Protein AF-A0A351G4E8-F1 (afdb_monomer)

Nearest PDB structures (foldseek):
  2g9z-assembly1_B  TM=5.880E-01  e=4.600E+00  Candida albicans
  6whj-assembly1_A  TM=5.082E-01  e=3.046E+00  Giardia lamblia ATCC 50803
  6whj-assembly1_B  TM=5.172E-01  e=5.653E+00  Giardia lamblia ATCC 50803

Radius of gyration: 12.8 Å; Cα contacts (8 Å, |Δi|>4): 90; chains: 1; bounding box: 24×22×39 Å

Solvent-accessible surface area (backbone atoms only — not comparable to full-atom values): 4585 Å² total; per-residue (Å²): 114,47,98,88,46,64,62,51,79,55,92,97,45,75,48,69,35,61,85,59,58,70,61,52,40,51,72,35,75,63,46,74,40,85,69,76,60,86,88,58,62,60,63,63,49,55,74,50,30,67,25,38,38,30,65,59,61,69,61,76,87,62,92,73,74,61,93,41,48,48,80,101

pLDDT: mean 94.15, std 3.55, range [83.62, 98.19]

Foldseek 3Di:
DDPVDQWDDDDPDIDGDDPPPLVCLLVDQEAECPDQDPPDPVVSSQVSHNAYEYAPCNCVVPDHDCVRYHYD

Sequence (72 aa):
HDPFIPQIWHDDWTMKSEQDLMTAVREADCVVIITNHSSYDFQAIHDAAKMVVDTRNALGKLDYDRGKVEML

Mean predicted aligned error: 3.22 Å

Secondary structure (DSSP, 8-state):
--SS-SEEEETTEEEEPPS-HHHHHHH-S-EEE-S--TTS-HHHHHHH-S-EEESS-SSTTS---GGGEEE-

Structure (mmCIF, N/CA/C/O backbone):
data_AF-A0A351G4E8-F1
#
_entry.id   AF-A0A351G4E8-F1
#
loop_
_atom_site.group_PDB
_atom_site.id
_atom_site.type_symbol
_atom_site.label_atom_id
_atom_site.label_alt_id
_atom_site.label_comp_id
_atom_site.label_asym_id
_atom_site.label_entity_id
_atom_site.label_seq_id
_atom_site.pdbx_PDB_ins_code
_atom_site.Cartn_x
_atom_site.Cartn_y
_atom_site.Cartn_z
_atom_site.occupancy
_atom_site.B_iso_or_equiv
_atom_site.auth_seq_id
_atom_site.auth_comp_id
_atom_site.auth_asym_id
_atom_site.auth_atom_id
_atom_site.pdbx_PDB_model_num
ATOM 1 N N . HIS A 1 1 ? 2.071 -2.222 -6.109 1.00 92.94 1 HIS A N 1
ATOM 2 C CA . HIS A 1 1 ? 3.162 -1.232 -6.153 1.00 92.94 1 HIS A CA 1
ATOM 3 C C . HIS A 1 1 ? 4.419 -1.888 -5.609 1.00 92.94 1 HIS A C 1
ATOM 5 O O . HIS A 1 1 ? 4.322 -2.598 -4.616 1.00 92.94 1 HIS A O 1
ATOM 11 N N . ASP A 1 2 ? 5.571 -1.634 -6.223 1.00 94.00 2 ASP A N 1
ATOM 12 C CA . ASP A 1 2 ? 6.895 -1.967 -5.694 1.00 94.00 2 ASP A CA 1
ATOM 13 C C . ASP A 1 2 ? 7.866 -0.814 -6.034 1.00 94.00 2 ASP A C 1
ATOM 15 O O . ASP A 1 2 ? 7.935 -0.423 -7.197 1.00 94.00 2 ASP A O 1
ATOM 19 N N . PRO A 1 3 ? 8.568 -0.203 -5.058 1.00 92.44 3 PRO A N 1
ATOM 20 C CA . PRO A 1 3 ? 9.402 0.971 -5.315 1.00 92.44 3 PRO A CA 1
ATOM 21 C C . PRO A 1 3 ? 10.725 0.619 -6.011 1.00 92.44 3 PRO A C 1
ATOM 23 O O . PRO A 1 3 ? 11.394 1.509 -6.531 1.00 92.44 3 PRO A O 1
ATOM 26 N N . PHE A 1 4 ? 11.112 -0.657 -6.019 1.00 93.00 4 PHE A N 1
ATOM 27 C CA . PHE A 1 4 ? 12.356 -1.131 -6.620 1.00 93.00 4 PHE A CA 1
ATOM 28 C C . PHE A 1 4 ? 12.123 -1.804 -7.975 1.00 93.00 4 PHE A C 1
ATOM 30 O O . PHE A 1 4 ? 13.057 -1.906 -8.771 1.00 93.00 4 PHE A O 1
ATOM 37 N N . ILE A 1 5 ? 10.887 -2.227 -8.260 1.00 94.06 5 ILE A N 1
ATOM 38 C CA . ILE A 1 5 ? 10.509 -2.898 -9.505 1.00 94.06 5 ILE A CA 1
ATOM 39 C C . ILE A 1 5 ? 9.457 -2.063 -10.256 1.00 94.06 5 ILE A C 1
ATOM 41 O O . ILE A 1 5 ? 8.260 -2.181 -9.990 1.00 94.06 5 ILE A O 1
ATOM 45 N N . PRO A 1 6 ? 9.865 -1.237 -11.238 1.00 93.94 6 PRO A N 1
ATOM 46 C CA . PRO A 1 6 ? 8.942 -0.350 -11.947 1.00 93.94 6 PRO A CA 1
ATOM 47 C C . PRO A 1 6 ? 7.978 -1.103 -12.872 1.00 93.94 6 PRO A C 1
ATOM 49 O O . PRO A 1 6 ? 6.902 -0.596 -13.194 1.00 93.94 6 PRO A O 1
ATOM 52 N N . GLN A 1 7 ? 8.352 -2.300 -13.322 1.00 96.06 7 GLN A N 1
ATOM 53 C CA . GLN A 1 7 ? 7.548 -3.114 -14.220 1.00 96.06 7 GLN A CA 1
ATOM 54 C C . GLN A 1 7 ? 7.927 -4.586 -14.090 1.00 96.06 7 GLN A C 1
ATOM 56 O O . GLN A 1 7 ? 9.104 -4.917 -13.952 1.00 96.06 7 GLN A O 1
ATOM 61 N N . ILE A 1 8 ? 6.926 -5.454 -14.190 1.00 94.31 8 ILE A N 1
ATOM 62 C CA . ILE A 1 8 ? 7.104 -6.895 -14.331 1.00 94.31 8 ILE A CA 1
ATOM 63 C C . ILE A 1 8 ? 6.504 -7.372 -15.650 1.00 94.31 8 ILE A C 1
ATOM 65 O O . ILE A 1 8 ? 5.480 -6.859 -16.115 1.00 94.31 8 ILE A O 1
ATOM 69 N N . TRP A 1 9 ? 7.162 -8.369 -16.228 1.00 96.12 9 TRP A N 1
ATOM 70 C CA . TRP A 1 9 ? 6.706 -9.119 -17.388 1.00 96.12 9 TRP A CA 1
ATOM 71 C C . TRP A 1 9 ? 6.581 -10.580 -17.002 1.00 96.12 9 TRP A C 1
ATOM 73 O O . TRP A 1 9 ? 7.530 -11.155 -16.465 1.00 96.12 9 TRP A O 1
ATOM 83 N N . HIS A 1 10 ? 5.420 -11.163 -17.268 1.00 94.25 10 HIS A N 1
ATOM 84 C CA . HIS A 1 10 ? 5.179 -12.574 -17.030 1.00 94.25 10 HIS A CA 1
ATOM 85 C C . HIS A 1 10 ? 4.200 -13.100 -18.076 1.00 94.25 10 HIS A C 1
ATOM 87 O O . HIS A 1 10 ? 3.122 -12.536 -18.247 1.00 94.25 10 HIS A O 1
ATOM 93 N N . ASP A 1 11 ? 4.605 -14.152 -18.788 1.00 95.12 11 ASP A N 1
ATOM 94 C CA . ASP A 1 11 ? 3.895 -14.700 -19.945 1.00 95.12 11 ASP A CA 1
ATOM 95 C C . ASP A 1 11 ? 3.462 -13.592 -20.924 1.00 95.12 11 ASP A C 1
ATOM 97 O O . ASP A 1 11 ? 4.294 -12.818 -21.404 1.00 95.12 11 ASP A O 1
ATOM 101 N N . ASP A 1 12 ? 2.160 -13.484 -21.178 1.00 95.75 12 ASP A N 1
ATOM 102 C CA . ASP A 1 12 ? 1.580 -12.551 -22.141 1.00 95.75 12 ASP A CA 1
ATOM 103 C C . ASP A 1 12 ? 1.130 -11.227 -21.501 1.00 95.75 12 ASP A C 1
ATOM 105 O O . ASP A 1 12 ? 0.455 -10.419 -22.146 1.00 95.75 12 ASP A O 1
ATOM 109 N N . TRP A 1 13 ? 1.470 -10.979 -20.229 1.00 94.81 13 TRP A N 1
ATOM 110 C CA . TRP A 1 13 ? 1.037 -9.780 -19.520 1.00 94.81 13 TRP A CA 1
ATOM 111 C C . TRP A 1 13 ? 2.182 -8.958 -18.929 1.00 94.81 13 TRP A C 1
ATOM 113 O O . TRP A 1 13 ? 3.283 -9.409 -18.610 1.00 94.81 13 TRP A O 1
ATOM 123 N N . THR A 1 14 ? 1.890 -7.666 -18.815 1.00 95.38 14 THR A N 1
ATOM 124 C CA . THR A 1 14 ? 2.771 -6.656 -18.241 1.00 95.38 14 THR A CA 1
ATOM 125 C C . THR A 1 14 ? 2.021 -5.947 -17.131 1.00 95.38 14 THR A C 1
ATOM 127 O O . THR A 1 14 ? 0.915 -5.461 -17.359 1.00 95.38 14 THR A O 1
ATOM 130 N N . MET A 1 15 ? 2.640 -5.812 -15.963 1.00 94.38 15 MET A N 1
ATOM 131 C CA . MET A 1 15 ? 2.151 -4.911 -14.920 1.00 94.38 15 MET A CA 1
ATOM 132 C C . MET A 1 15 ? 3.202 -3.857 -14.629 1.00 94.38 15 MET A C 1
ATOM 134 O O . MET A 1 15 ? 4.380 -4.162 -14.453 1.00 94.38 15 MET A O 1
ATOM 138 N N . LYS A 1 16 ? 2.760 -2.605 -14.563 1.00 95.25 16 LYS A N 1
ATOM 139 C CA . LYS A 1 16 ? 3.588 -1.480 -14.134 1.00 95.25 16 LYS A CA 1
ATOM 140 C C . LYS A 1 16 ? 3.320 -1.202 -12.665 1.00 95.25 16 LYS A C 1
ATOM 142 O O . LYS A 1 16 ? 2.188 -1.355 -12.207 1.00 95.25 16 LYS A O 1
ATOM 147 N N . SER A 1 17 ? 4.350 -0.794 -11.933 1.00 95.06 17 SER A N 1
ATOM 148 C CA . SER A 1 17 ? 4.129 -0.273 -10.592 1.00 95.06 17 SER A CA 1
ATOM 149 C C . SER A 1 17 ? 3.377 1.049 -10.682 1.00 95.06 17 SER A C 1
ATOM 151 O O . SER A 1 17 ? 3.740 1.930 -11.467 1.00 95.06 17 SER A O 1
ATOM 153 N N . GLU A 1 18 ? 2.344 1.167 -9.851 1.00 94.00 18 GLU A N 1
ATOM 154 C CA . GLU A 1 18 ? 1.640 2.420 -9.609 1.00 94.00 18 GLU A CA 1
ATOM 155 C C . GLU A 1 18 ? 2.632 3.499 -9.169 1.00 94.00 18 GLU A C 1
ATOM 157 O O . GLU A 1 18 ? 3.535 3.216 -8.380 1.00 94.00 18 GLU A O 1
ATOM 162 N N . GLN A 1 19 ? 2.479 4.705 -9.710 1.00 92.25 19 GLN A N 1
ATOM 163 C CA . GLN A 1 19 ? 3.347 5.843 -9.414 1.00 92.25 19 GLN A CA 1
ATOM 164 C C . GLN A 1 19 ? 2.781 6.684 -8.268 1.00 92.25 19 GLN A C 1
ATOM 166 O O . GLN A 1 19 ? 3.550 7.211 -7.468 1.00 92.25 19 GLN A O 1
ATOM 171 N N . ASP A 1 20 ? 1.451 6.773 -8.151 1.00 95.25 20 ASP A N 1
ATOM 172 C CA . ASP A 1 20 ? 0.787 7.424 -7.021 1.00 95.25 20 ASP A CA 1
ATOM 173 C C . ASP A 1 20 ? 0.187 6.381 -6.072 1.00 95.25 20 ASP A C 1
ATOM 175 O O . ASP A 1 20 ? -1.005 6.058 -6.096 1.00 95.25 20 ASP A O 1
ATOM 179 N N . LEU A 1 21 ? 1.057 5.844 -5.212 1.00 95.12 21 LEU A N 1
ATOM 180 C CA . LEU A 1 21 ? 0.690 4.827 -4.231 1.00 95.12 21 LEU A CA 1
ATOM 181 C C . LEU A 1 21 ? -0.502 5.252 -3.371 1.00 95.12 21 LEU A C 1
ATOM 183 O O . LEU A 1 21 ? -1.423 4.467 -3.161 1.00 95.12 21 LEU A O 1
ATOM 187 N N . MET A 1 22 ? -0.473 6.475 -2.840 1.00 97.38 22 MET A N 1
ATOM 188 C CA . MET A 1 22 ? -1.441 6.888 -1.827 1.00 97.38 22 MET A CA 1
ATOM 189 C C . MET A 1 22 ? -2.816 7.153 -2.429 1.00 97.38 22 MET A C 1
ATOM 191 O O . MET A 1 22 ? -3.818 6.910 -1.759 1.00 97.38 22 MET A O 1
ATOM 195 N N . THR A 1 23 ? -2.892 7.616 -3.677 1.00 97.75 23 THR A N 1
ATOM 196 C CA . THR A 1 23 ? -4.174 7.696 -4.390 1.00 97.75 23 THR A CA 1
ATOM 197 C C . THR A 1 23 ? -4.751 6.302 -4.620 1.00 97.75 23 THR A C 1
ATOM 199 O O . THR A 1 23 ? -5.881 6.049 -4.202 1.00 97.75 23 THR A O 1
ATOM 202 N N . ALA A 1 24 ? -3.954 5.358 -5.130 1.00 97.50 24 ALA A N 1
ATOM 203 C CA . ALA A 1 24 ? -4.414 3.984 -5.336 1.00 97.50 24 ALA A CA 1
ATOM 204 C C . ALA A 1 24 ? -4.849 3.286 -4.034 1.00 97.50 24 ALA A C 1
ATOM 206 O O . ALA A 1 24 ? -5.843 2.563 -4.024 1.00 97.50 24 ALA A O 1
ATOM 207 N N . VAL A 1 25 ? -4.152 3.532 -2.918 1.00 97.94 25 VAL A N 1
ATOM 208 C CA . VAL A 1 25 ? -4.525 3.008 -1.591 1.00 97.94 25 VAL A CA 1
ATOM 209 C C . VAL A 1 25 ? -5.903 3.505 -1.143 1.00 97.94 25 VAL A C 1
ATOM 211 O O . VAL A 1 25 ? -6.678 2.718 -0.604 1.00 97.94 25 VAL A O 1
ATOM 214 N N . ARG A 1 26 ? -6.224 4.789 -1.362 1.00 98.19 26 ARG A N 1
ATOM 215 C CA . ARG A 1 26 ? -7.528 5.368 -0.978 1.00 98.19 26 ARG A CA 1
ATOM 216 C C . ARG A 1 26 ? -8.674 4.843 -1.840 1.00 98.19 26 ARG A C 1
ATOM 218 O O . ARG A 1 26 ? -9.793 4.686 -1.352 1.00 98.19 26 ARG A O 1
ATOM 225 N N . GLU A 1 27 ? -8.411 4.623 -3.124 1.00 97.81 27 GLU A N 1
ATOM 226 C CA . GLU A 1 27 ? -9.419 4.158 -4.079 1.00 97.81 27 GLU A CA 1
ATOM 227 C C .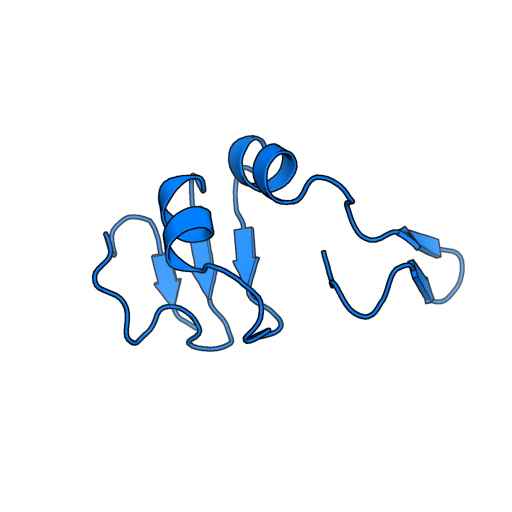 GLU A 1 27 ? -9.727 2.669 -3.906 1.00 97.81 27 GLU A C 1
ATOM 229 O O . GLU A 1 27 ? -10.893 2.270 -3.981 1.00 97.81 27 GLU A O 1
ATOM 234 N N . ALA A 1 28 ? -8.707 1.861 -3.606 1.00 97.81 28 ALA A N 1
ATOM 235 C CA . ALA A 1 28 ? -8.840 0.423 -3.434 1.00 97.81 28 ALA A CA 1
ATOM 236 C C . ALA A 1 28 ? -9.836 0.046 -2.324 1.00 97.81 28 ALA A C 1
ATOM 238 O O . ALA A 1 28 ? -9.946 0.700 -1.285 1.00 97.81 28 ALA A O 1
ATOM 239 N N . ASP A 1 29 ? -10.557 -1.055 -2.532 1.00 97.69 29 ASP A N 1
ATOM 240 C CA . ASP A 1 29 ? -11.416 -1.638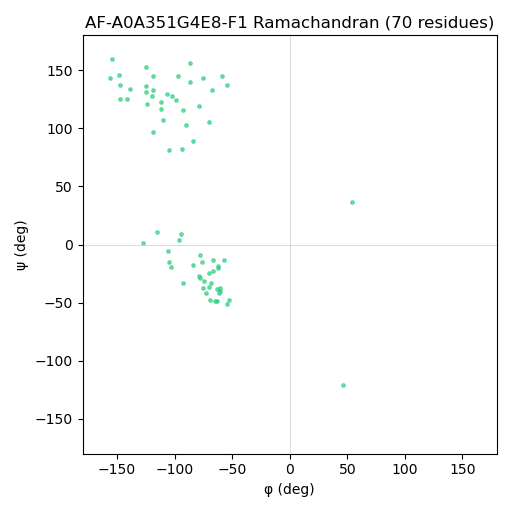 -1.496 1.00 97.69 29 ASP A CA 1
ATOM 241 C C . ASP A 1 29 ? -10.613 -2.431 -0.460 1.00 97.69 29 ASP A C 1
ATOM 243 O O . ASP A 1 29 ? -10.991 -2.493 0.708 1.00 97.69 29 ASP A O 1
ATOM 247 N N . CYS A 1 30 ? -9.473 -2.987 -0.876 1.00 97.19 30 CYS A N 1
ATOM 248 C CA . CYS A 1 30 ? -8.557 -3.730 -0.024 1.00 97.19 30 CYS A CA 1
ATOM 249 C C . CYS A 1 30 ? -7.109 -3.534 -0.483 1.00 97.19 30 CYS A C 1
ATOM 251 O O . CYS A 1 30 ? -6.804 -3.624 -1.674 1.00 97.19 30 CYS A O 1
ATOM 253 N N . VAL A 1 31 ? -6.206 -3.333 0.476 1.00 97.62 31 VAL A N 1
ATOM 254 C CA . VAL A 1 31 ? -4.756 -3.285 0.260 1.00 97.62 31 VAL A CA 1
ATOM 255 C C . VAL A 1 31 ? -4.130 -4.564 0.800 1.00 97.62 31 VAL A C 1
ATOM 257 O O . VAL A 1 31 ? -4.369 -4.933 1.944 1.00 97.62 31 VAL A O 1
ATOM 260 N N . VAL A 1 32 ? -3.310 -5.242 -0.004 1.00 97.38 32 VAL A N 1
ATOM 261 C CA . VAL A 1 32 ? -2.620 -6.471 0.418 1.00 97.38 32 VAL A CA 1
ATOM 262 C C . VAL A 1 32 ? -1.121 -6.218 0.520 1.00 97.38 32 VAL A C 1
ATOM 264 O O . VAL A 1 32 ? -0.476 -5.845 -0.462 1.00 97.38 32 VAL A O 1
ATOM 267 N N . ILE A 1 33 ? -0.553 -6.453 1.701 1.00 96.75 33 ILE A N 1
ATOM 268 C CA . ILE A 1 33 ? 0.887 -6.357 1.940 1.00 96.75 33 ILE A CA 1
ATOM 269 C C . ILE A 1 33 ? 1.511 -7.729 1.678 1.00 96.75 33 ILE A C 1
ATOM 271 O O . ILE A 1 33 ? 1.417 -8.650 2.492 1.00 96.75 33 ILE A O 1
ATOM 275 N N . ILE A 1 34 ? 2.154 -7.854 0.517 1.00 95.81 34 ILE A N 1
ATOM 276 C CA . ILE A 1 34 ? 2.847 -9.077 0.072 1.00 95.81 34 ILE A CA 1
ATOM 277 C C . ILE A 1 34 ? 4.374 -8.979 0.172 1.00 95.81 34 ILE A C 1
ATOM 279 O O . ILE A 1 34 ? 5.060 -10.004 0.168 1.00 95.81 34 ILE A O 1
ATOM 283 N N . THR A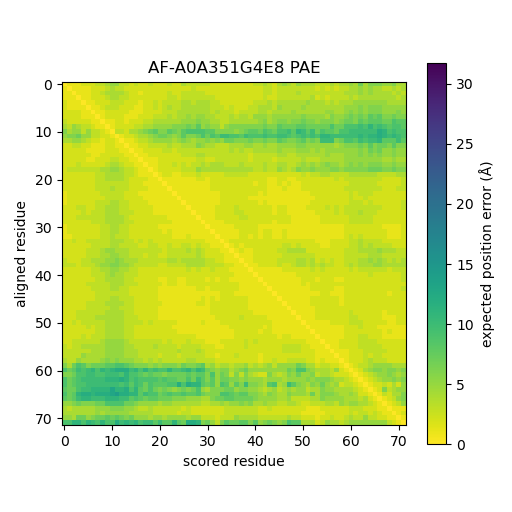 1 35 ? 4.897 -7.762 0.331 1.00 94.38 35 THR A N 1
ATOM 284 C CA . THR A 1 35 ? 6.319 -7.477 0.549 1.00 94.38 35 THR A CA 1
ATOM 285 C C . THR A 1 35 ? 6.450 -6.379 1.600 1.00 94.38 35 THR A C 1
ATOM 287 O O . THR A 1 35 ? 5.748 -5.373 1.538 1.00 94.38 35 THR A O 1
ATOM 290 N N . ASN A 1 36 ? 7.346 -6.571 2.568 1.00 93.81 36 ASN A N 1
ATOM 291 C CA . ASN A 1 36 ? 7.600 -5.605 3.634 1.00 93.81 36 ASN A CA 1
ATOM 292 C C . ASN A 1 36 ? 8.765 -4.683 3.247 1.00 93.81 36 ASN A C 1
ATOM 294 O O . ASN A 1 36 ? 9.918 -4.930 3.606 1.00 93.81 36 ASN A O 1
ATOM 298 N N . HIS A 1 37 ? 8.464 -3.650 2.462 1.00 94.31 37 HIS A N 1
ATOM 299 C CA . HIS A 1 37 ? 9.443 -2.633 2.085 1.00 94.31 37 HIS A CA 1
ATOM 300 C C . HIS A 1 37 ? 9.635 -1.636 3.227 1.00 94.31 37 HIS A C 1
ATOM 302 O O . HIS A 1 37 ? 8.708 -0.923 3.595 1.00 94.31 37 HIS A O 1
ATOM 308 N N . SER A 1 38 ? 10.856 -1.528 3.755 1.00 92.31 38 SER A N 1
ATOM 309 C CA . SER A 1 38 ? 11.170 -0.608 4.861 1.00 92.31 38 SER A CA 1
ATOM 310 C C . SER A 1 38 ? 11.053 0.876 4.497 1.00 92.31 38 SER A C 1
ATOM 312 O O . SER A 1 38 ? 11.098 1.725 5.379 1.00 92.31 38 SER A O 1
ATOM 314 N N . SER A 1 39 ? 10.966 1.201 3.205 1.00 93.44 39 SER A N 1
ATOM 315 C CA . SER A 1 39 ? 10.767 2.563 2.703 1.00 93.44 39 SER A CA 1
ATOM 316 C C . SER A 1 39 ? 9.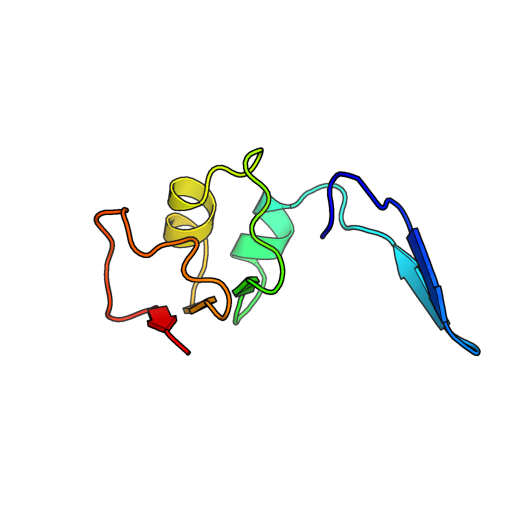322 3.049 2.821 1.00 93.44 39 SER A C 1
ATOM 318 O O . SER A 1 39 ? 9.061 4.222 2.567 1.00 93.44 39 SER A O 1
ATOM 320 N N . TYR A 1 40 ? 8.382 2.170 3.167 1.00 94.06 40 TYR A N 1
ATOM 321 C CA . TYR A 1 40 ? 6.978 2.527 3.287 1.00 94.06 40 TYR A CA 1
ATOM 322 C C . TYR A 1 40 ? 6.629 3.075 4.662 1.00 94.06 40 TYR A C 1
ATOM 324 O O . TYR A 1 40 ? 7.025 2.538 5.695 1.00 94.06 40 TYR A O 1
ATOM 3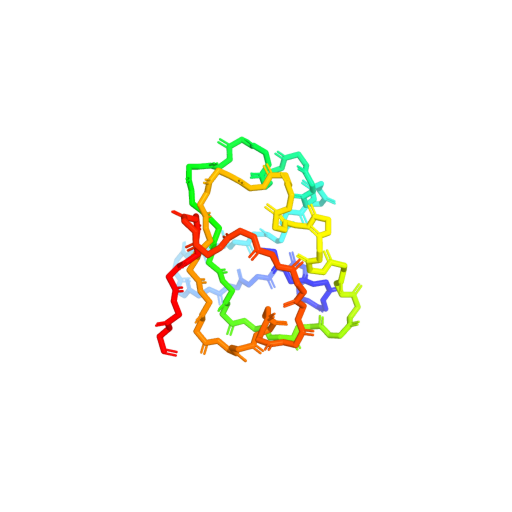32 N N . ASP A 1 41 ? 5.790 4.106 4.652 1.00 95.19 41 ASP A N 1
ATOM 333 C CA . ASP A 1 41 ? 5.038 4.531 5.823 1.00 95.19 41 ASP A CA 1
ATOM 334 C C . ASP A 1 41 ? 3.763 3.683 5.925 1.00 95.19 41 ASP A C 1
ATOM 336 O O . ASP A 1 41 ? 2.712 4.000 5.362 1.00 95.19 41 ASP A O 1
ATOM 340 N N . PHE A 1 42 ? 3.876 2.550 6.615 1.00 95.06 42 PHE A N 1
ATOM 341 C CA . PHE A 1 42 ? 2.752 1.636 6.794 1.00 95.06 42 PHE A CA 1
ATOM 342 C C . PHE A 1 42 ? 1.627 2.220 7.654 1.00 95.06 42 PHE A C 1
ATOM 344 O O . PHE A 1 42 ? 0.485 1.793 7.492 1.00 95.06 42 PHE A O 1
ATOM 351 N N . GLN A 1 43 ? 1.910 3.210 8.508 1.00 95.12 43 GLN A N 1
ATOM 352 C CA . GLN A 1 43 ? 0.866 3.899 9.262 1.00 95.12 43 GLN A CA 1
ATOM 353 C C . GLN A 1 43 ? 0.007 4.739 8.316 1.00 95.12 43 GLN A C 1
ATOM 355 O O . GLN A 1 43 ? -1.214 4.608 8.316 1.00 95.12 43 GLN A O 1
ATOM 360 N N . ALA A 1 44 ? 0.635 5.524 7.437 1.00 96.31 44 ALA A N 1
ATOM 361 C CA . ALA A 1 44 ? -0.088 6.307 6.438 1.00 96.31 44 ALA A CA 1
ATOM 362 C C . ALA A 1 44 ? -0.911 5.419 5.488 1.00 96.31 44 ALA A C 1
ATOM 364 O O . ALA A 1 44 ? -2.049 5.759 5.151 1.00 96.31 44 ALA A O 1
ATOM 365 N N . ILE A 1 45 ? -0.361 4.268 5.075 1.00 96.31 45 ILE A N 1
ATOM 366 C CA . ILE A 1 45 ? -1.083 3.281 4.256 1.00 96.31 45 ILE A CA 1
ATOM 367 C C . ILE A 1 45 ? -2.285 2.727 5.020 1.00 96.31 45 ILE A C 1
ATOM 369 O O . ILE A 1 45 ? -3.386 2.709 4.472 1.00 96.31 45 ILE A O 1
ATOM 373 N N . HIS A 1 46 ? -2.089 2.301 6.272 1.00 95.75 46 HIS A N 1
ATOM 374 C CA . HIS A 1 46 ? -3.174 1.827 7.122 1.00 95.75 46 HIS A CA 1
ATOM 375 C C . HIS A 1 46 ? -4.274 2.883 7.223 1.00 95.75 46 HIS A C 1
ATOM 377 O O . HIS A 1 46 ? -5.430 2.572 6.966 1.00 95.75 46 HIS A O 1
ATOM 383 N N . ASP A 1 47 ? -3.938 4.129 7.549 1.00 95.62 47 ASP A N 1
ATOM 384 C CA . ASP A 1 47 ? -4.913 5.190 7.801 1.00 95.62 47 ASP A CA 1
ATOM 385 C C . ASP A 1 47 ? -5.750 5.518 6.557 1.00 95.62 47 ASP A C 1
ATOM 387 O O . ASP A 1 47 ? -6.960 5.717 6.668 1.00 95.62 47 ASP A O 1
ATOM 391 N N . ALA A 1 48 ? -5.129 5.502 5.374 1.00 97.00 48 ALA A N 1
ATOM 392 C CA . ALA A 1 48 ? -5.792 5.768 4.100 1.00 97.00 48 ALA A CA 1
ATOM 393 C C . ALA A 1 48 ? -6.600 4.579 3.551 1.00 97.00 48 ALA A C 1
ATOM 395 O O . ALA A 1 48 ? -7.554 4.790 2.799 1.00 97.00 4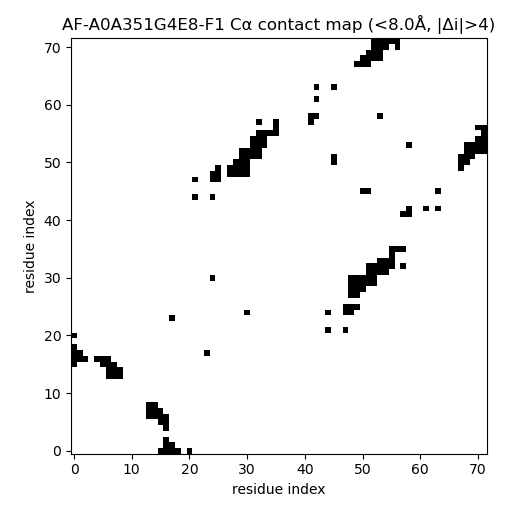8 ALA A O 1
ATOM 396 N N . ALA A 1 49 ? -6.223 3.345 3.893 1.00 97.38 49 ALA A N 1
ATOM 397 C CA . ALA A 1 49 ? -6.880 2.144 3.397 1.00 97.38 49 ALA A CA 1
ATOM 398 C C . ALA A 1 49 ? -8.239 1.902 4.074 1.00 97.38 49 ALA A C 1
ATOM 400 O O . ALA A 1 49 ? -8.407 2.094 5.286 1.00 97.38 49 ALA A O 1
ATOM 401 N N . LYS A 1 50 ? -9.192 1.395 3.280 1.00 96.94 50 LYS A N 1
ATOM 402 C CA . LYS A 1 50 ? -10.494 0.909 3.765 1.00 96.94 50 LYS A CA 1
ATOM 403 C C . LYS A 1 50 ? -10.360 -0.423 4.516 1.00 96.94 50 LYS A C 1
ATOM 405 O O . LYS A 1 50 ? -10.976 -0.593 5.562 1.00 96.94 50 LYS A O 1
ATOM 410 N N . MET A 1 51 ? -9.533 -1.335 3.999 1.00 96.75 51 MET A N 1
ATOM 411 C CA . MET A 1 51 ? -9.189 -2.627 4.601 1.00 96.75 51 MET A CA 1
ATOM 412 C C . MET A 1 51 ? -7.758 -3.016 4.215 1.00 96.75 51 MET A C 1
ATOM 414 O O . MET A 1 51 ? -7.313 -2.719 3.102 1.00 96.75 51 MET A O 1
ATOM 418 N N . VAL A 1 52 ? -7.048 -3.693 5.118 1.00 97.25 52 VAL A N 1
ATOM 419 C CA . VAL A 1 52 ? -5.697 -4.213 4.882 1.00 97.25 52 VAL A CA 1
ATOM 420 C C . VAL A 1 52 ? -5.639 -5.712 5.168 1.00 97.25 52 VAL A C 1
ATOM 422 O O . VAL A 1 52 ? -6.140 -6.176 6.186 1.00 97.25 52 VAL A O 1
ATOM 425 N N . VAL A 1 53 ? -4.981 -6.459 4.284 1.00 97.44 53 VAL A N 1
ATOM 426 C CA . VAL A 1 53 ? -4.562 -7.846 4.521 1.00 97.44 53 VAL A CA 1
ATOM 427 C C . VAL A 1 53 ? -3.042 -7.871 4.594 1.00 97.44 53 VAL A C 1
ATOM 429 O O . VAL A 1 53 ? -2.361 -7.554 3.615 1.00 97.44 53 VAL A O 1
ATOM 432 N N . ASP A 1 54 ? -2.495 -8.242 5.745 1.00 96.25 54 ASP A N 1
ATOM 433 C CA . ASP A 1 54 ? -1.055 -8.254 5.986 1.00 96.25 54 ASP A CA 1
ATOM 434 C C . ASP A 1 54 ? -0.525 -9.688 6.106 1.00 96.25 54 ASP A C 1
ATOM 436 O O . ASP A 1 54 ? -0.732 -10.369 7.106 1.00 96.25 54 ASP A O 1
ATOM 440 N N . THR A 1 55 ? 0.198 -10.130 5.071 1.00 96.19 55 THR A N 1
ATOM 441 C CA . THR A 1 55 ? 0.828 -11.468 5.001 1.00 96.19 55 THR A CA 1
ATOM 442 C C . THR A 1 55 ? 2.300 -11.464 5.422 1.00 96.19 55 THR A C 1
ATOM 444 O O . THR A 1 55 ? 3.028 -12.453 5.258 1.00 96.19 55 THR A O 1
ATOM 447 N N . ARG A 1 56 ? 2.798 -10.302 5.859 1.00 96.00 56 ARG A N 1
ATOM 448 C CA . ARG A 1 56 ? 4.218 -10.051 6.134 1.00 96.00 56 ARG A CA 1
ATOM 449 C C . ARG A 1 56 ? 4.473 -9.477 7.513 1.00 96.00 56 ARG A C 1
ATOM 451 O O . ARG A 1 56 ? 5.633 -9.228 7.846 1.00 96.00 56 ARG A O 1
ATOM 458 N N . ASN A 1 57 ? 3.422 -9.300 8.305 1.00 93.69 57 ASN A N 1
ATOM 459 C CA . ASN A 1 57 ? 3.487 -8.692 9.620 1.00 93.69 57 ASN A CA 1
ATOM 460 C C . ASN A 1 57 ? 4.167 -7.307 9.590 1.00 93.69 57 ASN A C 1
ATOM 462 O O . ASN A 1 57 ? 4.933 -6.955 10.490 1.00 93.69 57 ASN A O 1
ATOM 466 N N . ALA A 1 58 ? 3.926 -6.540 8.524 1.00 93.19 58 ALA A N 1
ATOM 467 C CA . ALA A 1 58 ? 4.434 -5.182 8.361 1.00 93.19 58 ALA A CA 1
ATOM 468 C C . ALA A 1 58 ? 3.778 -4.205 9.348 1.00 93.19 58 ALA A C 1
ATOM 470 O O . ALA A 1 58 ? 4.441 -3.297 9.848 1.00 93.19 58 ALA A O 1
ATOM 471 N N . LEU A 1 59 ? 2.505 -4.428 9.685 1.00 90.94 59 LEU A N 1
ATOM 472 C CA . LEU A 1 59 ? 1.771 -3.620 10.653 1.00 90.94 59 LEU A CA 1
ATOM 473 C C . LEU A 1 59 ? 2.018 -4.053 12.099 1.00 90.94 59 LEU A C 1
ATOM 475 O O . LEU A 1 59 ? 1.793 -3.261 12.998 1.00 90.94 59 LEU A O 1
ATOM 479 N N . GLY A 1 60 ? 2.528 -5.258 12.373 1.00 87.31 60 GLY A N 1
ATOM 480 C CA . GLY A 1 60 ? 2.501 -5.876 13.711 1.00 87.31 60 GLY A CA 1
ATOM 481 C C . GLY A 1 60 ? 3.140 -5.119 14.885 1.00 87.31 60 GLY A C 1
ATOM 482 O O . GLY A 1 60 ? 2.925 -5.506 16.031 1.00 87.31 60 GLY A O 1
ATOM 483 N N . LYS A 1 61 ? 3.928 -4.067 14.632 1.00 84.62 61 LYS A N 1
ATOM 484 C CA . LYS A 1 61 ? 4.537 -3.208 15.667 1.00 84.62 61 LYS A CA 1
ATOM 485 C C . LYS A 1 61 ? 3.874 -1.837 15.808 1.00 84.62 61 LYS A C 1
ATOM 487 O O . LYS A 1 61 ? 4.282 -1.067 16.674 1.00 84.62 61 LYS A O 1
ATOM 492 N N . LEU A 1 62 ? 2.924 -1.518 14.940 1.00 87.31 62 LEU A N 1
ATOM 493 C CA . LEU A 1 62 ? 2.203 -0.257 14.951 1.00 87.31 62 LEU A CA 1
ATOM 494 C C . LEU A 1 62 ? 1.002 -0.349 15.895 1.00 87.31 62 LEU A C 1
ATOM 496 O O . LEU A 1 62 ? 0.490 -1.437 16.168 1.00 87.31 62 LEU A O 1
ATOM 500 N N . ASP A 1 63 ? 0.562 0.805 16.379 1.00 86.19 63 ASP A N 1
ATOM 501 C CA . ASP A 1 63 ? -0.723 0.942 17.054 1.00 86.19 63 ASP A CA 1
ATOM 502 C C . ASP A 1 63 ? -1.762 1.349 16.008 1.00 86.19 63 ASP A C 1
ATOM 504 O O . ASP A 1 63 ? -1.625 2.384 15.355 1.00 86.19 63 ASP A 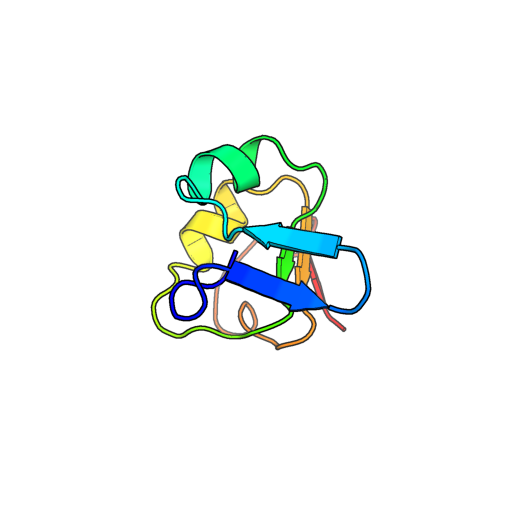O 1
ATOM 508 N N . TYR A 1 64 ? -2.749 0.491 15.769 1.00 85.69 64 TYR A N 1
ATOM 509 C CA . TYR A 1 64 ? -3.709 0.670 14.688 1.00 85.69 64 TYR A CA 1
ATOM 510 C C . TYR A 1 64 ? -5.037 -0.021 14.988 1.00 85.69 64 TYR A C 1
ATOM 512 O O . TYR A 1 64 ? -5.125 -0.938 15.811 1.00 85.69 64 TYR A O 1
ATOM 520 N N . ASP A 1 65 ? -6.083 0.418 14.288 1.00 83.62 65 ASP A N 1
ATOM 521 C CA . ASP A 1 65 ? -7.407 -0.179 14.395 1.00 83.62 65 ASP A CA 1
ATOM 522 C C . ASP A 1 65 ? -7.415 -1.575 13.764 1.00 83.62 65 ASP A C 1
ATOM 524 O O . ASP A 1 65 ? -7.430 -1.748 12.544 1.00 83.62 65 ASP A O 1
ATOM 528 N N . ARG A 1 66 ? -7.443 -2.596 14.622 1.00 83.94 66 ARG A N 1
ATOM 529 C CA . ARG A 1 66 ? -7.528 -3.998 14.202 1.00 83.94 66 ARG A CA 1
ATOM 530 C C . ARG A 1 66 ? -8.821 -4.314 13.450 1.00 83.94 66 ARG A C 1
ATOM 532 O O . ARG A 1 66 ? -8.848 -5.296 12.722 1.00 83.94 66 ARG A O 1
ATOM 539 N N . GLY A 1 67 ? -9.871 -3.499 13.586 1.00 89.75 67 GLY A N 1
ATOM 540 C CA . GLY A 1 67 ? -11.161 -3.709 12.927 1.00 89.75 67 GLY A CA 1
ATOM 541 C C . GLY A 1 67 ? -11.101 -3.685 11.399 1.00 89.75 67 GLY A C 1
ATOM 542 O O . GLY A 1 67 ? -12.004 -4.219 10.757 1.00 89.75 67 GLY A O 1
ATOM 543 N N . LYS A 1 68 ? -10.038 -3.115 10.813 1.00 92.12 68 LYS A N 1
ATOM 544 C CA . LYS A 1 68 ? -9.829 -3.075 9.358 1.00 92.12 68 LYS A CA 1
ATOM 545 C C . LYS A 1 68 ? -8.608 -3.851 8.863 1.00 92.12 68 LYS A C 1
ATOM 547 O O . LYS A 1 68 ? -8.244 -3.708 7.696 1.00 92.12 68 LYS 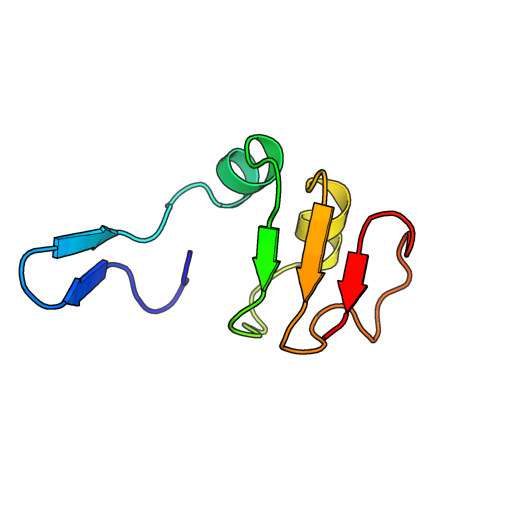A O 1
ATOM 552 N N . VAL A 1 69 ? -7.974 -4.652 9.720 1.00 95.00 69 VAL A N 1
ATOM 553 C CA . VAL A 1 69 ? -6.755 -5.394 9.378 1.00 95.00 69 VAL A CA 1
ATOM 554 C C . VAL A 1 69 ? -6.944 -6.883 9.628 1.00 95.00 69 VAL A C 1
ATOM 556 O O . VAL A 1 69 ? -7.160 -7.298 10.763 1.00 95.00 69 VAL A O 1
ATOM 559 N N . GLU A 1 70 ? -6.777 -7.681 8.577 1.00 95.06 70 GLU A N 1
ATOM 560 C CA . GLU A 1 70 ? -6.638 -9.132 8.683 1.00 95.06 70 GLU A CA 1
ATOM 561 C C . GLU A 1 70 ? -5.152 -9.508 8.623 1.00 95.06 70 GLU A C 1
ATOM 563 O O . GLU A 1 70 ? -4.447 -9.158 7.672 1.00 95.06 70 GLU A O 1
ATOM 568 N N . MET A 1 71 ? -4.676 -10.220 9.645 1.00 91.44 71 MET A N 1
ATOM 569 C CA . MET A 1 71 ? -3.298 -10.711 9.739 1.00 91.44 71 MET A CA 1
ATOM 570 C C . MET A 1 71 ? -3.267 -12.198 9.384 1.00 91.44 71 MET A C 1
ATOM 572 O O . MET A 1 71 ? -4.008 -12.970 9.994 1.00 91.44 71 MET A O 1
ATOM 576 N N . LEU A 1 72 ? -2.397 -12.599 8.450 1.00 85.81 72 LEU A N 1
ATOM 577 C CA . LEU A 1 72 ? -2.225 -13.999 8.025 1.00 85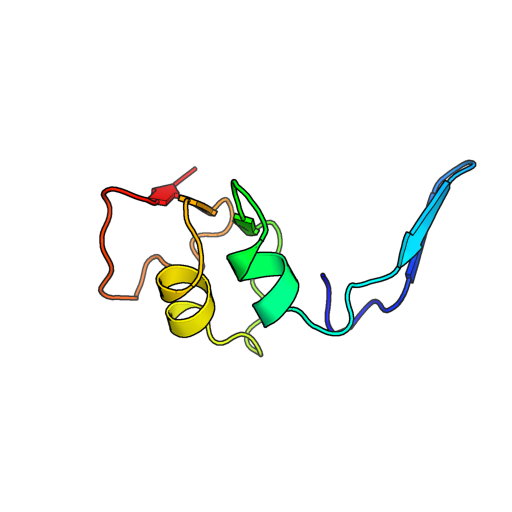.81 72 LEU A CA 1
ATOM 578 C C . LEU A 1 72 ? -0.881 -14.598 8.453 1.00 85.81 72 LEU A C 1
ATOM 580 O O . LEU A 1 72 ? 0.125 -13.852 8.499 1.00 85.81 72 LEU A O 1
#